Protein AF-A0A368GTZ6-F1 (afdb_monomer_lite)

Structure (mmCIF, N/CA/C/O backbone):
data_AF-A0A368GTZ6-F1
#
_entry.id   AF-A0A368GTZ6-F1
#
loop_
_atom_site.group_PDB
_atom_site.id
_atom_site.type_symbol
_atom_site.label_atom_id
_atom_site.label_alt_id
_atom_site.label_comp_id
_atom_site.label_asym_id
_atom_site.label_entity_id
_atom_site.label_seq_id
_atom_site.pdbx_PDB_ins_code
_atom_site.Cartn_x
_atom_site.Cartn_y
_atom_site.Cartn_z
_atom_site.occupancy
_atom_site.B_iso_or_equiv
_atom_site.auth_seq_id
_atom_site.auth_comp_id
_atom_site.auth_asym_id
_atom_site.auth_atom_id
_atom_site.pdbx_PDB_model_num
ATOM 1 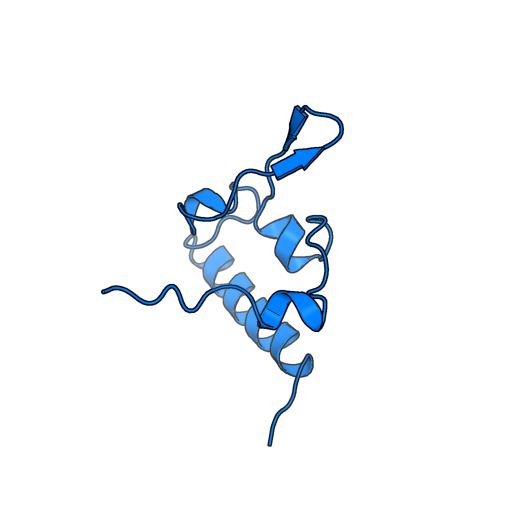N N . MET A 1 1 ? 6.596 -9.246 -24.477 1.00 84.50 1 MET A N 1
ATOM 2 C CA . MET A 1 1 ? 6.530 -7.784 -24.233 1.00 84.50 1 MET A CA 1
ATOM 3 C C . MET A 1 1 ? 6.590 -7.516 -22.730 1.00 84.50 1 MET A C 1
ATOM 5 O O . MET A 1 1 ? 5.983 -8.273 -21.987 1.00 84.50 1 MET A O 1
ATOM 9 N N . ARG A 1 2 ? 7.308 -6.482 -22.264 1.00 90.19 2 ARG A N 1
ATOM 10 C CA . ARG A 1 2 ? 7.318 -6.042 -20.852 1.00 90.19 2 ARG A CA 1
ATOM 11 C C . ARG A 1 2 ? 6.729 -4.630 -20.775 1.00 90.19 2 ARG A C 1
ATOM 13 O O . ARG A 1 2 ? 7.360 -3.703 -21.262 1.00 90.19 2 ARG A O 1
ATOM 20 N N . ILE A 1 3 ? 5.540 -4.477 -20.185 1.00 96.19 3 ILE A N 1
ATOM 21 C CA . ILE A 1 3 ? 4.769 -3.212 -20.214 1.00 96.19 3 ILE A CA 1
ATOM 22 C C . ILE A 1 3 ? 5.078 -2.245 -19.055 1.00 96.19 3 ILE A C 1
ATOM 24 O O . ILE A 1 3 ? 4.502 -1.163 -18.972 1.00 96.19 3 ILE A O 1
ATOM 28 N N . ALA A 1 4 ? 6.007 -2.612 -18.166 1.00 93.75 4 ALA A N 1
ATOM 29 C CA . ALA A 1 4 ? 6.490 -1.770 -17.070 1.00 93.75 4 ALA A CA 1
ATOM 30 C C . ALA A 1 4 ? 5.346 -1.140 -16.239 1.00 93.75 4 ALA A C 1
ATOM 32 O O . ALA A 1 4 ? 4.438 -1.838 -15.793 1.00 93.75 4 ALA A O 1
ATOM 33 N N . SER A 1 5 ? 5.387 0.175 -16.001 1.00 95.50 5 SER A N 1
ATOM 34 C CA . SER A 1 5 ? 4.414 0.879 -15.153 1.00 95.50 5 SER A CA 1
ATOM 35 C C . SER A 1 5 ? 2.981 0.879 -15.689 1.00 95.50 5 SER A C 1
ATOM 37 O O . SER A 1 5 ? 2.080 1.176 -14.910 1.00 95.50 5 SER A O 1
ATOM 39 N N . ILE A 1 6 ? 2.743 0.486 -16.945 1.00 96.94 6 ILE A N 1
ATOM 40 C CA . ILE A 1 6 ? 1.383 0.296 -17.476 1.00 96.94 6 ILE A CA 1
ATOM 41 C C . ILE A 1 6 ? 0.649 -0.828 -16.718 1.00 96.94 6 ILE A C 1
ATOM 43 O O . ILE A 1 6 ? -0.576 -0.850 -16.683 1.00 96.94 6 ILE A O 1
ATOM 47 N N . SER A 1 7 ? 1.361 -1.706 -16.003 1.00 97.75 7 SER A N 1
ATOM 48 C CA . SER A 1 7 ? 0.731 -2.683 -15.107 1.00 97.75 7 SER A CA 1
ATOM 49 C C . SER A 1 7 ? 0.042 -2.061 -13.879 1.00 97.75 7 SER A C 1
ATOM 51 O O . SER A 1 7 ? -0.851 -2.684 -13.314 1.00 97.75 7 SER A O 1
ATOM 53 N N . LYS A 1 8 ? 0.414 -0.845 -13.446 1.00 97.44 8 LYS A N 1
ATOM 54 C CA . LYS A 1 8 ? -0.148 -0.203 -12.240 1.00 97.44 8 LYS A CA 1
ATOM 55 C C . LYS A 1 8 ? -1.665 0.016 -12.293 1.00 97.44 8 LYS A C 1
ATOM 57 O O . LYS A 1 8 ? -2.314 -0.371 -11.326 1.00 97.44 8 LYS A O 1
ATOM 62 N N . PRO A 1 9 ? -2.259 0.591 -13.360 1.00 97.94 9 PRO A N 1
ATOM 63 C CA . PRO A 1 9 ? -3.713 0.729 -13.439 1.00 97.94 9 PRO A CA 1
ATOM 64 C C . PRO A 1 9 ? -4.434 -0.621 -13.358 1.00 97.94 9 PRO A C 1
ATOM 66 O O . PRO A 1 9 ? -5.458 -0.707 -12.694 1.00 97.94 9 PRO A O 1
ATOM 69 N N . ILE A 1 10 ? -3.865 -1.692 -13.925 1.00 97.94 10 ILE A N 1
ATOM 70 C CA . ILE A 1 10 ? -4.424 -3.049 -13.806 1.00 97.94 10 ILE A CA 1
ATOM 71 C C . ILE A 1 10 ? -4.441 -3.488 -12.333 1.00 97.94 10 ILE A C 1
ATOM 73 O O . ILE A 1 10 ? -5.472 -3.926 -11.824 1.00 97.94 10 ILE A O 1
ATOM 77 N N . THR A 1 11 ? -3.325 -3.314 -11.615 1.00 98.19 11 THR A N 1
ATOM 78 C CA . THR A 1 11 ? -3.249 -3.590 -10.171 1.00 98.19 11 THR A CA 1
ATOM 79 C C . THR A 1 11 ? -4.233 -2.736 -9.367 1.00 98.19 11 THR A C 1
ATOM 81 O O . THR A 1 11 ? -4.899 -3.260 -8.477 1.00 98.19 11 THR A O 1
ATOM 84 N N . ALA A 1 12 ? -4.375 -1.449 -9.693 1.00 98.25 12 ALA A N 1
ATOM 85 C CA . ALA A 1 12 ? -5.312 -0.551 -9.021 1.00 98.25 12 ALA A CA 1
ATOM 86 C C . ALA A 1 12 ? -6.773 -0.984 -9.229 1.00 98.25 12 ALA A C 1
ATOM 88 O O . ALA A 1 12 ? -7.557 -0.959 -8.283 1.00 98.25 12 ALA A O 1
ATOM 89 N N . THR A 1 13 ? -7.139 -1.449 -10.429 1.00 98.50 13 THR A N 1
ATOM 90 C CA . THR A 1 13 ? -8.475 -2.004 -10.698 1.00 98.50 13 THR A CA 1
ATOM 91 C C . THR A 1 13 ? -8.752 -3.252 -9.862 1.00 98.50 13 THR A C 1
ATOM 93 O O . THR A 1 13 ? -9.838 -3.380 -9.297 1.00 98.50 13 THR A O 1
ATOM 96 N N . ILE A 1 14 ? -7.776 -4.157 -9.739 1.00 98.44 14 ILE A N 1
ATOM 97 C CA . ILE A 1 14 ? -7.906 -5.351 -8.891 1.00 98.44 14 ILE A CA 1
ATOM 98 C C . ILE A 1 14 ? -8.074 -4.942 -7.421 1.00 98.44 14 ILE A C 1
ATOM 100 O O . ILE A 1 14 ? -8.972 -5.446 -6.750 1.00 98.44 14 ILE A O 1
ATOM 104 N N . ALA A 1 15 ? -7.273 -3.989 -6.934 1.00 98.50 15 ALA A N 1
ATOM 105 C CA . ALA A 1 15 ? -7.397 -3.472 -5.573 1.00 98.50 15 ALA A CA 1
ATOM 106 C C . ALA A 1 15 ? -8.788 -2.868 -5.315 1.00 98.50 15 ALA A C 1
ATOM 108 O O . ALA A 1 15 ? -9.409 -3.189 -4.307 1.00 98.50 15 ALA A O 1
ATOM 109 N N . ALA A 1 16 ? -9.322 -2.071 -6.248 1.00 98.44 16 ALA A N 1
ATOM 110 C CA . ALA A 1 16 ? -10.665 -1.502 -6.132 1.00 98.44 16 ALA A CA 1
ATOM 111 C C . ALA A 1 16 ? -11.757 -2.582 -6.016 1.00 98.44 16 ALA A C 1
ATOM 113 O O . ALA A 1 16 ? -12.698 -2.421 -5.242 1.00 98.44 16 ALA A O 1
ATOM 114 N N . ARG A 1 17 ? -11.617 -3.708 -6.730 1.00 98.81 17 ARG A N 1
ATOM 115 C CA . ARG A 1 17 ? -12.543 -4.845 -6.595 1.00 98.81 17 ARG A CA 1
ATOM 116 C C . ARG A 1 17 ? -12.432 -5.537 -5.245 1.00 98.81 17 ARG A C 1
ATOM 118 O O . ARG A 1 17 ? -13.454 -5.852 -4.656 1.00 98.81 17 ARG A O 1
ATOM 125 N N . LEU A 1 18 ? -11.222 -5.710 -4.720 1.00 98.69 18 LEU A N 1
ATOM 126 C CA . LEU A 1 18 ? -11.035 -6.273 -3.381 1.00 98.69 18 LEU A CA 1
ATOM 127 C C . LEU A 1 18 ? -11.611 -5.368 -2.283 1.00 98.69 18 LEU A C 1
ATOM 129 O O . LEU A 1 18 ? -12.140 -5.886 -1.304 1.00 98.69 18 LEU A O 1
ATOM 133 N N . VAL A 1 19 ? -11.549 -4.043 -2.458 1.00 98.62 19 VAL A N 1
ATOM 134 C CA . VAL A 1 19 ? -12.219 -3.084 -1.562 1.00 98.62 19 VAL A CA 1
ATOM 135 C C . VAL A 1 19 ? -13.732 -3.253 -1.628 1.00 98.62 19 VAL A C 1
ATOM 137 O O . VAL A 1 19 ? -14.380 -3.361 -0.592 1.00 98.62 19 VAL A O 1
ATOM 140 N N . GLN A 1 20 ? -14.295 -3.336 -2.836 1.00 98.62 20 GLN A N 1
ATOM 141 C CA . GLN A 1 20 ? -15.729 -3.565 -3.026 1.00 98.62 20 GLN A CA 1
ATOM 142 C C . GLN A 1 20 ? -16.199 -4.890 -2.398 1.00 98.62 20 GLN A C 1
ATOM 144 O O . GLN A 1 20 ? -17.277 -4.937 -1.813 1.00 98.62 20 GLN A O 1
ATOM 149 N N . ASP A 1 21 ? -15.382 -5.941 -2.478 1.00 98.62 21 ASP A N 1
ATOM 150 C CA . ASP A 1 21 ? -15.639 -7.252 -1.869 1.00 98.62 21 ASP A CA 1
ATOM 151 C C . ASP A 1 21 ? -15.429 -7.277 -0.337 1.00 98.62 21 ASP A C 1
ATOM 153 O O . ASP A 1 21 ? -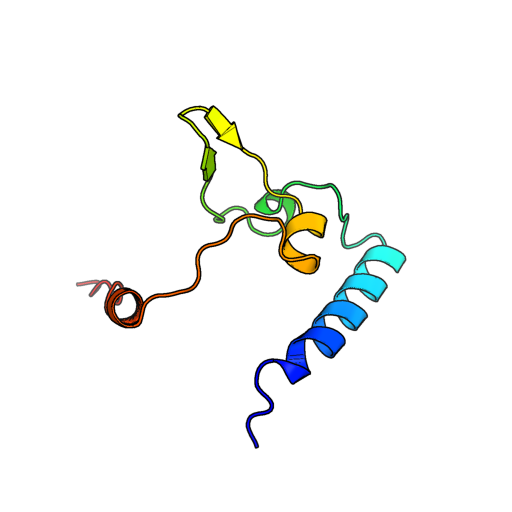15.616 -8.324 0.284 1.00 98.62 21 ASP A O 1
ATOM 157 N N . GLY A 1 22 ? -14.967 -6.182 0.280 1.00 97.94 22 GLY A N 1
ATOM 158 C CA . GLY A 1 22 ? -14.624 -6.132 1.708 1.00 97.94 22 GLY A CA 1
ATOM 159 C C . GLY A 1 22 ? -13.371 -6.932 2.093 1.00 97.94 22 GLY A C 1
ATOM 160 O O . GLY A 1 22 ? -13.145 -7.203 3.268 1.00 97.94 22 GLY A O 1
ATOM 161 N N . LYS A 1 23 ? -12.547 -7.330 1.116 1.00 98.19 23 LYS A N 1
ATOM 162 C CA . LYS A 1 23 ? -11.313 -8.117 1.319 1.00 98.19 23 LYS A CA 1
ATOM 163 C C . LYS A 1 23 ? -10.069 -7.251 1.496 1.00 98.19 23 LYS A C 1
ATOM 165 O O . LYS A 1 23 ? -9.049 -7.738 1.977 1.00 98.19 23 LYS A O 1
ATOM 170 N N . LEU A 1 24 ? -10.137 -5.990 1.078 1.00 98.31 24 LEU A N 1
ATOM 171 C CA . LEU A 1 24 ? -9.074 -5.005 1.232 1.00 98.31 24 LEU A CA 1
ATOM 172 C C . LEU A 1 24 ? -9.656 -3.740 1.859 1.00 98.31 24 LEU A C 1
ATOM 174 O O . LEU A 1 24 ? -10.610 -3.170 1.345 1.00 98.31 24 LEU A O 1
ATOM 178 N N . ASP A 1 25 ? -9.056 -3.286 2.944 1.00 98.50 25 ASP A N 1
ATOM 179 C CA . ASP A 1 25 ? -9.381 -2.044 3.621 1.00 98.50 25 ASP A CA 1
ATOM 180 C C . ASP A 1 25 ? -8.229 -1.070 3.366 1.00 98.50 25 ASP A C 1
ATOM 182 O O . ASP A 1 25 ? -7.052 -1.369 3.590 1.00 98.50 25 ASP A O 1
ATOM 186 N N . LEU A 1 26 ? -8.581 0.089 2.814 1.00 98.31 26 LEU A N 1
ATOM 187 C CA . LEU A 1 26 ? -7.623 1.102 2.395 1.00 98.31 26 LEU A CA 1
ATOM 188 C C . LEU A 1 26 ? -6.941 1.783 3.584 1.00 98.31 26 LEU A C 1
ATOM 190 O O . LEU A 1 26 ? -5.821 2.276 3.435 1.00 98.31 26 LEU A O 1
ATOM 194 N N . ASP A 1 27 ? -7.592 1.805 4.743 1.00 97.94 27 ASP A N 1
ATOM 195 C CA . ASP A 1 27 ? -7.145 2.569 5.903 1.00 97.94 27 ASP A CA 1
ATOM 196 C C . ASP A 1 27 ? -6.491 1.682 6.977 1.00 97.94 27 ASP A C 1
ATOM 198 O O . ASP A 1 27 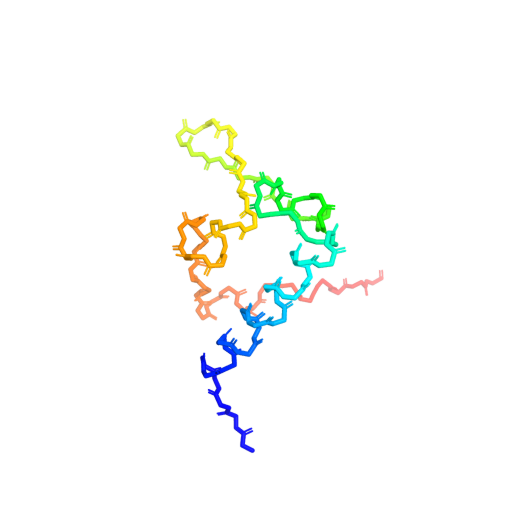? -5.923 2.192 7.943 1.00 97.94 27 ASP A O 1
ATOM 202 N N . GLN A 1 28 ? -6.446 0.363 6.755 1.00 97.62 28 GLN A N 1
ATOM 203 C CA . GLN A 1 28 ? -5.660 -0.558 7.576 1.00 97.62 28 GLN A CA 1
ATOM 204 C C . GLN A 1 28 ? -4.148 -0.370 7.375 1.00 97.62 28 GLN A C 1
ATOM 206 O O . GLN A 1 28 ? -3.697 -0.079 6.256 1.00 97.62 28 GLN A O 1
ATOM 211 N N . PRO A 1 29 ? -3.338 -0.613 8.426 1.00 97.25 29 PRO A N 1
ATOM 212 C CA . PRO A 1 29 ? -1.898 -0.800 8.292 1.00 97.25 29 PRO A CA 1
ATOM 213 C C . PRO A 1 29 ? -1.580 -1.860 7.235 1.00 97.25 29 PRO A C 1
ATOM 215 O O . PRO A 1 29 ? -2.224 -2.909 7.185 1.00 97.25 29 PRO A O 1
ATOM 218 N N . ILE A 1 30 ? -0.542 -1.649 6.424 1.00 97.06 30 ILE A N 1
ATOM 219 C CA . ILE A 1 30 ? -0.125 -2.652 5.432 1.00 97.06 30 ILE A CA 1
ATOM 220 C C . ILE A 1 30 ? 0.228 -4.001 6.080 1.00 97.06 30 ILE A C 1
ATOM 222 O O . ILE A 1 30 ? 0.016 -5.052 5.476 1.00 97.06 30 ILE A O 1
ATOM 226 N N . GLN A 1 31 ? 0.699 -3.983 7.330 1.00 97.31 31 GLN A N 1
ATOM 227 C CA . GLN A 1 31 ? 1.012 -5.173 8.119 1.00 97.31 31 GLN A CA 1
ATOM 228 C C . GLN A 1 31 ? -0.199 -6.084 8.363 1.00 97.31 31 GLN A C 1
ATOM 230 O O . GLN A 1 31 ? -0.005 -7.279 8.562 1.00 97.31 31 GLN A O 1
ATOM 235 N N . SER A 1 32 ? -1.431 -5.566 8.274 1.00 97.38 32 SER A N 1
ATOM 236 C CA . SER A 1 32 ? -2.650 -6.387 8.338 1.00 97.38 32 SER A CA 1
ATOM 237 C C . SER A 1 32 ? -2.735 -7.391 7.179 1.00 97.38 32 SER A C 1
ATOM 239 O O . SER A 1 32 ? -3.350 -8.444 7.323 1.00 97.38 32 SER A O 1
ATOM 241 N N . TYR A 1 33 ? -2.093 -7.092 6.042 1.00 96.94 33 TYR A N 1
ATOM 242 C CA . TYR A 1 33 ? -2.028 -7.963 4.861 1.00 96.94 33 TYR A CA 1
ATOM 243 C C . TYR A 1 33 ? -0.641 -8.577 4.641 1.00 96.94 33 TYR A C 1
ATOM 245 O O . TYR A 1 33 ? -0.528 -9.646 4.045 1.00 96.94 33 TYR A O 1
ATOM 253 N N . LEU A 1 34 ? 0.417 -7.902 5.097 1.00 96.06 34 LEU A N 1
ATOM 254 C CA . LEU A 1 34 ? 1.813 -8.318 4.953 1.00 96.06 34 LEU A CA 1
ATOM 255 C C . LEU A 1 34 ? 2.532 -8.228 6.311 1.00 96.06 34 LEU A C 1
ATOM 257 O O . LEU A 1 34 ? 3.236 -7.243 6.546 1.00 96.06 34 LEU A O 1
ATOM 261 N N . PRO A 1 35 ? 2.392 -9.231 7.199 1.00 96.00 35 PRO A N 1
ATOM 262 C CA . PRO A 1 35 ? 2.929 -9.175 8.564 1.00 96.00 35 PRO A CA 1
ATOM 263 C C . PRO A 1 35 ? 4.441 -8.919 8.639 1.00 96.00 35 PRO A C 1
ATOM 265 O O . PRO A 1 35 ? 4.910 -8.240 9.549 1.00 96.00 35 PRO A O 1
ATOM 268 N N . ASP A 1 36 ? 5.194 -9.388 7.641 1.00 95.62 36 ASP A N 1
ATOM 269 C CA . ASP A 1 36 ? 6.650 -9.215 7.557 1.00 95.62 36 ASP A CA 1
ATOM 270 C C . ASP A 1 36 ? 7.077 -7.842 7.005 1.00 95.62 36 ASP A C 1
ATOM 272 O O . ASP A 1 36 ? 8.272 -7.564 6.853 1.00 95.62 36 ASP A O 1
ATOM 276 N N . PHE A 1 37 ? 6.127 -6.962 6.662 1.00 92.56 37 PHE A N 1
ATOM 277 C CA . PHE A 1 37 ? 6.455 -5.626 6.183 1.00 92.56 37 PHE A CA 1
ATOM 278 C C . PHE A 1 37 ? 7.125 -4.813 7.307 1.00 92.56 37 PHE A C 1
ATOM 280 O O . PHE A 1 37 ? 6.531 -4.603 8.368 1.00 92.56 37 PHE A O 1
ATOM 287 N N . PRO A 1 38 ? 8.356 -4.308 7.095 1.00 91.31 38 PRO A N 1
ATOM 288 C CA . PRO A 1 38 ? 9.147 -3.733 8.172 1.00 91.31 38 PRO A CA 1
ATOM 289 C C . PRO A 1 38 ? 8.532 -2.437 8.695 1.00 91.31 38 PRO A C 1
ATOM 291 O O . PRO A 1 38 ? 8.216 -1.531 7.914 1.00 91.31 38 PRO A O 1
ATOM 294 N N . SER A 1 39 ? 8.468 -2.314 10.022 1.00 92.00 39 SER A N 1
ATOM 295 C CA . SER A 1 39 ? 8.083 -1.078 10.704 1.00 92.00 39 SER A CA 1
ATOM 296 C C . SER A 1 39 ? 8.934 0.098 10.233 1.00 92.00 39 SER A C 1
ATOM 298 O O . SER A 1 39 ? 10.151 -0.014 10.043 1.00 92.00 39 SER A O 1
ATOM 300 N N . LYS A 1 40 ? 8.284 1.242 10.031 1.00 92.00 40 LYS A N 1
ATOM 301 C CA . LYS A 1 40 ? 8.928 2.474 9.579 1.00 92.00 40 LYS A CA 1
ATOM 302 C C . LYS A 1 40 ? 8.961 3.490 10.707 1.00 92.00 40 LYS A C 1
ATOM 304 O O . LYS A 1 40 ? 8.147 3.440 11.625 1.00 92.00 40 LYS A O 1
ATOM 309 N N . LYS A 1 41 ? 9.932 4.396 10.629 1.00 94.00 41 LYS A N 1
ATOM 310 C CA . LYS A 1 41 ? 10.073 5.521 11.547 1.00 94.00 41 LYS A CA 1
ATOM 311 C C . LYS A 1 41 ? 10.284 6.814 10.771 1.00 94.00 41 LYS A C 1
ATOM 313 O O . LYS A 1 41 ? 10.946 6.790 9.730 1.00 94.00 41 LYS A O 1
ATOM 318 N N . TYR A 1 42 ? 9.765 7.914 11.295 1.00 91.56 42 TYR A N 1
ATOM 319 C CA . TYR A 1 42 ? 10.000 9.272 10.819 1.00 91.56 42 TYR A CA 1
ATOM 320 C C . TYR A 1 42 ? 10.371 10.133 12.028 1.00 91.56 42 TYR A C 1
ATOM 322 O O . TYR A 1 42 ? 9.692 10.072 13.043 1.00 91.56 42 TYR A O 1
ATOM 330 N N . GLU A 1 43 ? 11.499 10.845 11.953 1.00 94.56 43 GLU A N 1
ATOM 331 C CA . GLU A 1 43 ? 12.026 11.653 13.073 1.00 94.56 43 GLU A CA 1
ATOM 332 C C . GLU A 1 43 ? 12.185 10.879 14.403 1.00 94.56 43 GLU A C 1
ATOM 334 O O . GLU A 1 43 ? 12.094 11.436 15.486 1.00 94.56 43 GLU A O 1
ATOM 339 N N . GLY A 1 44 ? 12.464 9.573 14.322 1.00 94.19 44 GLY A N 1
ATOM 340 C CA . GLY A 1 44 ? 12.622 8.694 15.491 1.00 94.19 44 GLY A CA 1
ATOM 341 C C . GLY A 1 44 ? 11.329 8.011 15.945 1.00 94.19 44 GLY A C 1
ATOM 342 O O . GLY A 1 44 ? 11.399 6.936 16.548 1.00 94.19 44 GLY A O 1
ATOM 343 N N . GLU A 1 45 ? 10.179 8.541 15.540 1.00 95.62 45 GLU A N 1
ATOM 344 C CA . GLU A 1 45 ? 8.858 8.048 15.920 1.00 95.62 45 GLU A CA 1
ATOM 345 C C . GLU A 1 45 ? 8.340 6.972 14.959 1.00 95.62 45 GLU A C 1
ATOM 347 O O . GLU A 1 45 ? 8.583 7.051 13.749 1.00 95.62 45 GLU A O 1
ATOM 352 N N . PRO A 1 46 ? 7.642 5.935 15.456 1.00 94.44 46 PRO A N 1
ATOM 353 C CA . PRO A 1 46 ? 7.037 4.914 14.612 1.00 94.44 46 PRO A CA 1
ATOM 354 C C . PRO A 1 46 ? 5.930 5.514 13.741 1.00 94.44 46 PRO A C 1
ATOM 356 O O . PRO A 1 46 ? 5.082 6.264 14.216 1.00 94.44 46 PRO A O 1
ATOM 359 N N . VAL A 1 47 ? 5.910 5.136 12.463 1.00 95.06 47 VAL A N 1
ATOM 360 C CA . VAL A 1 47 ? 4.853 5.531 11.528 1.00 95.06 47 VAL A CA 1
ATOM 361 C C . VAL A 1 47 ? 4.185 4.310 10.921 1.00 95.06 47 VAL A C 1
ATOM 363 O O . VAL A 1 47 ? 4.839 3.338 10.527 1.00 95.06 47 VAL A O 1
ATOM 366 N N . THR A 1 48 ? 2.866 4.393 10.817 1.00 95.75 48 THR A N 1
ATOM 367 C CA . THR A 1 48 ? 2.033 3.393 10.159 1.00 95.75 48 THR A CA 1
ATOM 368 C C . THR A 1 48 ? 1.805 3.806 8.715 1.00 95.75 48 THR A C 1
ATOM 370 O O . THR A 1 48 ? 1.470 4.957 8.444 1.00 95.75 48 THR A O 1
ATOM 373 N N . ILE A 1 49 ? 1.977 2.862 7.791 1.00 97.25 49 ILE A N 1
ATOM 374 C CA . ILE A 1 49 ? 1.681 3.068 6.373 1.00 97.25 49 ILE A CA 1
ATOM 375 C C . ILE A 1 49 ? 0.407 2.303 6.043 1.00 97.25 49 ILE A C 1
ATOM 377 O O . ILE A 1 49 ? 0.355 1.090 6.256 1.00 97.25 49 ILE A O 1
ATOM 381 N N . SER A 1 50 ? -0.597 2.996 5.512 1.00 97.88 50 SER A N 1
ATOM 382 C CA . SER A 1 50 ? -1.840 2.363 5.072 1.00 97.88 50 SER A CA 1
ATOM 383 C C . SER A 1 50 ? -1.767 1.869 3.628 1.00 97.88 50 SER A C 1
ATOM 385 O O . SER A 1 50 ? -0.933 2.309 2.827 1.00 97.88 50 SER A O 1
ATOM 387 N N . VAL A 1 51 ? -2.683 0.971 3.261 1.00 97.81 51 VAL A N 1
ATOM 388 C CA . VAL A 1 51 ? -2.837 0.501 1.874 1.00 97.81 51 VAL A CA 1
ATOM 389 C C . VAL A 1 51 ? -3.116 1.672 0.922 1.00 97.81 51 VAL A C 1
ATOM 391 O O . VAL A 1 51 ? -2.528 1.740 -0.162 1.00 97.81 51 VAL A O 1
ATOM 394 N N . ARG A 1 52 ? -3.951 2.636 1.337 1.00 98.31 52 ARG A N 1
ATOM 395 C CA . ARG A 1 52 ? -4.261 3.857 0.578 1.00 98.31 52 ARG A CA 1
ATOM 396 C C . ARG A 1 52 ? -2.994 4.599 0.184 1.00 98.31 52 ARG A C 1
ATOM 398 O O . ARG A 1 52 ? -2.819 4.911 -0.988 1.00 98.31 52 ARG A O 1
ATOM 405 N N . GLN A 1 53 ? -2.100 4.821 1.145 1.00 97.88 53 GLN A N 1
ATOM 406 C CA . GLN A 1 53 ? -0.862 5.567 0.930 1.00 97.88 53 GLN A CA 1
ATOM 407 C C . GLN A 1 53 ? 0.084 4.868 -0.053 1.00 97.88 53 GLN A C 1
ATOM 409 O O . GLN A 1 53 ? 0.821 5.531 -0.787 1.00 97.88 53 GLN A O 1
ATOM 414 N N . LEU A 1 54 ? 0.069 3.535 -0.109 1.00 96.50 54 LEU A N 1
ATOM 415 C CA . LEU A 1 54 ? 0.834 2.787 -1.107 1.00 96.50 54 LEU A CA 1
ATOM 416 C C . LEU A 1 54 ? 0.230 2.928 -2.507 1.00 96.50 54 LEU A C 1
ATOM 418 O O . LEU A 1 54 ? 0.963 3.215 -3.454 1.00 96.50 54 LEU A O 1
ATOM 422 N N . LEU A 1 55 ? -1.093 2.781 -2.637 1.00 97.31 55 LEU A N 1
ATOM 423 C CA . LEU A 1 55 ? -1.798 2.919 -3.917 1.00 97.31 55 LEU A CA 1
ATOM 424 C C . LEU A 1 55 ? -1.727 4.346 -4.482 1.00 97.31 55 LEU A C 1
ATOM 426 O O . LEU A 1 55 ? -1.724 4.514 -5.700 1.00 97.31 55 LEU A O 1
ATOM 430 N N . SER A 1 56 ? -1.632 5.362 -3.619 1.00 97.31 56 SER A N 1
ATOM 431 C CA . SER A 1 56 ? -1.538 6.774 -4.008 1.00 97.31 56 SER A CA 1
ATOM 432 C C . SER A 1 56 ? -0.114 7.331 -4.048 1.00 97.31 56 SER A C 1
ATOM 434 O O . SER A 1 56 ? 0.050 8.536 -4.206 1.00 97.31 56 SER A O 1
ATOM 436 N N . HIS A 1 57 ? 0.921 6.497 -3.897 1.00 96.31 57 HIS A N 1
ATOM 437 C CA . HIS A 1 57 ? 2.324 6.937 -3.877 1.00 96.31 57 HIS A CA 1
ATOM 438 C C . HIS A 1 57 ? 2.673 7.971 -2.782 1.00 96.31 57 HIS A C 1
ATOM 440 O O . HIS A 1 57 ? 3.616 8.744 -2.931 1.00 96.31 57 HIS A O 1
ATOM 446 N N . THR A 1 58 ? 1.970 7.956 -1.649 1.00 95.94 58 THR A N 1
ATOM 447 C CA . THR A 1 58 ? 2.202 8.865 -0.509 1.00 95.94 58 THR A CA 1
ATOM 448 C C . THR A 1 58 ? 2.789 8.172 0.725 1.00 95.94 58 THR A C 1
ATOM 450 O O . THR A 1 58 ? 3.067 8.829 1.721 1.00 95.94 58 THR A O 1
ATOM 453 N N . GLY A 1 59 ? 3.055 6.862 0.667 1.00 93.06 59 GLY A N 1
ATOM 454 C CA . GLY A 1 59 ? 3.624 6.088 1.784 1.00 93.06 59 GLY A CA 1
ATOM 455 C C . GLY A 1 59 ? 5.125 6.282 2.044 1.00 93.06 59 GLY A C 1
ATOM 456 O O . GLY A 1 59 ? 5.692 5.578 2.874 1.00 93.06 59 GLY A O 1
ATOM 457 N N . GLY A 1 60 ? 5.809 7.169 1.311 1.00 91.81 60 GLY A N 1
ATOM 458 C CA . GLY A 1 60 ? 7.228 7.480 1.549 1.00 91.81 60 GLY A CA 1
ATOM 459 C C . GLY A 1 60 ? 8.215 6.335 1.262 1.00 91.81 60 GLY A C 1
ATOM 460 O O . GLY A 1 60 ? 9.345 6.349 1.756 1.00 91.81 60 GLY A O 1
ATOM 461 N N . ILE A 1 61 ? 7.817 5.328 0.475 1.00 90.56 61 ILE A N 1
ATOM 462 C CA . ILE A 1 61 ? 8.686 4.197 0.121 1.00 90.56 61 ILE A CA 1
ATOM 463 C C . ILE A 1 61 ? 9.771 4.662 -0.847 1.00 90.56 61 ILE A C 1
ATOM 465 O O . ILE A 1 61 ? 9.492 5.130 -1.951 1.00 90.56 61 ILE A O 1
ATOM 469 N N . ARG A 1 62 ? 11.030 4.512 -0.430 1.00 87.50 62 ARG A N 1
ATOM 470 C CA . ARG A 1 62 ? 12.188 4.887 -1.244 1.00 87.50 62 ARG A CA 1
ATOM 471 C C . ARG A 1 62 ? 12.292 3.984 -2.470 1.00 87.50 62 ARG A C 1
ATOM 473 O O . ARG A 1 62 ? 12.089 2.774 -2.380 1.00 87.50 62 ARG A O 1
ATOM 480 N N . HIS A 1 63 ? 12.650 4.582 -3.601 1.00 84.19 63 HIS A N 1
ATOM 481 C CA . HIS A 1 63 ? 12.969 3.832 -4.807 1.00 84.19 63 HIS A CA 1
ATOM 482 C C . HIS A 1 63 ? 14.199 2.948 -4.564 1.00 84.19 63 HIS A C 1
ATOM 484 O O . HIS A 1 63 ? 15.121 3.351 -3.853 1.00 84.19 63 HIS A O 1
ATOM 490 N N . TYR A 1 64 ? 14.228 1.762 -5.173 1.00 78.00 64 TYR A N 1
ATOM 491 C CA . TYR A 1 64 ? 15.407 0.901 -5.135 1.00 78.00 64 TYR A CA 1
ATOM 492 C C . TYR A 1 64 ? 16.586 1.594 -5.834 1.00 78.00 64 TYR A C 1
ATOM 494 O O . TYR A 1 64 ? 16.413 2.149 -6.927 1.00 78.00 64 TYR A O 1
ATOM 502 N N . LYS A 1 65 ? 17.777 1.559 -5.227 1.00 78.12 65 LYS A N 1
ATOM 503 C CA . LYS A 1 65 ? 19.031 1.911 -5.903 1.00 78.12 65 LYS A CA 1
ATOM 504 C C . LYS A 1 65 ? 19.585 0.681 -6.615 1.00 78.12 65 LYS A C 1
ATOM 506 O O . LYS A 1 65 ? 19.324 -0.454 -6.219 1.00 78.12 65 LYS A O 1
ATOM 511 N N . LYS A 1 66 ? 20.367 0.880 -7.681 1.00 65.50 66 LYS A N 1
ATOM 512 C CA . LYS A 1 66 ? 20.988 -0.242 -8.413 1.00 65.50 66 LYS A CA 1
ATOM 513 C C . LYS A 1 66 ? 21.934 -1.058 -7.524 1.00 65.50 66 LYS A C 1
ATOM 515 O O . LYS A 1 66 ? 22.108 -2.248 -7.773 1.00 65.50 66 LYS A O 1
ATOM 520 N N . GLU A 1 67 ? 22.517 -0.447 -6.493 1.00 64.88 67 GLU A N 1
ATOM 521 C CA . GLU A 1 67 ? 23.367 -1.145 -5.521 1.00 64.88 67 GLU A CA 1
ATOM 522 C C . GLU A 1 67 ? 22.576 -2.061 -4.565 1.00 64.88 67 GLU A C 1
ATOM 524 O O . GLU A 1 67 ? 23.081 -3.120 -4.189 1.00 64.88 67 GLU A O 1
ATOM 529 N N . ASP A 1 68 ? 21.326 -1.710 -4.234 1.00 62.00 68 ASP A N 1
ATOM 530 C CA . ASP A 1 68 ? 20.484 -2.445 -3.272 1.00 62.00 68 ASP A CA 1
ATOM 531 C C . ASP A 1 68 ? 20.098 -3.844 -3.784 1.00 62.00 68 ASP A C 1
ATOM 533 O O . ASP A 1 68 ? 19.896 -4.772 -3.002 1.00 62.00 68 ASP A O 1
ATOM 537 N N . ALA A 1 69 ? 20.060 -4.032 -5.109 1.00 57.72 69 ALA A N 1
ATOM 538 C CA . ALA A 1 69 ? 19.742 -5.308 -5.752 1.00 57.72 69 ALA A CA 1
ATOM 539 C C . ALA A 1 69 ? 20.806 -6.405 -5.531 1.00 57.72 69 ALA A C 1
ATOM 541 O O . ALA A 1 69 ? 20.564 -7.565 -5.857 1.00 57.72 69 ALA A O 1
ATOM 542 N N . LYS A 1 70 ? 21.988 -6.060 -4.996 1.00 52.88 70 LYS A N 1
ATOM 543 C CA . LYS A 1 70 ? 23.066 -7.023 -4.704 1.00 52.88 70 LYS A CA 1
ATOM 544 C C . LYS A 1 70 ? 22.950 -7.668 -3.320 1.00 52.88 70 LYS A C 1
ATOM 546 O O . LYS A 1 70 ? 23.695 -8.600 -3.022 1.00 52.88 70 LYS A O 1
ATOM 551 N N . VAL A 1 71 ? 22.049 -7.188 -2.462 1.00 57.19 71 VAL A N 1
ATOM 552 C CA . VAL A 1 71 ? 21.981 -7.607 -1.060 1.00 57.19 71 VAL A CA 1
ATOM 553 C C . VAL A 1 71 ? 20.833 -8.605 -0.861 1.00 57.19 71 VAL A C 1
ATOM 555 O O . VAL A 1 71 ? 19.668 -8.229 -0.917 1.00 57.19 71 VAL A O 1
ATOM 558 N N . ARG A 1 72 ? 21.217 -9.858 -0.542 1.00 53.09 72 ARG A N 1
ATOM 559 C CA . ARG A 1 72 ? 20.425 -11.018 -0.048 1.00 53.09 72 ARG A CA 1
ATOM 560 C C . ARG A 1 72 ? 20.022 -12.091 -1.070 1.00 53.09 72 ARG A C 1
ATOM 562 O O . ARG A 1 72 ? 18.849 -12.371 -1.271 1.00 53.09 72 ARG A O 1
ATOM 569 N N . PHE A 1 73 ? 21.019 -12.847 -1.525 1.00 46.22 73 PHE A N 1
ATOM 570 C CA . PHE A 1 73 ? 20.945 -14.303 -1.361 1.00 46.22 73 PHE A CA 1
ATOM 571 C C . PHE A 1 73 ? 21.809 -14.647 -0.149 1.00 46.22 73 PHE A C 1
ATOM 573 O O . PHE A 1 73 ? 23.035 -14.700 -0.246 1.00 46.22 73 PHE A O 1
ATOM 580 N N . ILE A 1 74 ? 21.189 -14.786 1.024 1.00 48.84 74 ILE A N 1
ATOM 581 C CA . ILE A 1 74 ? 21.869 -15.411 2.158 1.00 48.84 74 ILE A CA 1
ATOM 582 C C . ILE A 1 74 ? 22.125 -16.853 1.717 1.00 48.84 74 ILE A C 1
ATOM 584 O O . ILE A 1 74 ? 21.185 -17.608 1.489 1.00 48.84 74 ILE A O 1
ATOM 588 N N . LYS A 1 75 ? 23.400 -17.201 1.521 1.00 42.16 75 LYS A N 1
ATOM 589 C CA . LYS A 1 75 ? 23.842 -18.592 1.429 1.00 42.16 75 LYS A CA 1
ATOM 590 C C . LYS A 1 75 ? 23.452 -19.268 2.742 1.00 42.16 75 LYS A C 1
ATOM 592 O O . LYS A 1 75 ? 24.138 -19.076 3.742 1.00 42.16 75 LYS A O 1
ATOM 597 N N . THR A 1 76 ? 22.367 -20.030 2.745 1.00 41.09 76 THR A N 1
ATOM 598 C CA . THR A 1 76 ? 22.166 -21.064 3.757 1.00 41.09 76 THR A CA 1
ATOM 599 C C . THR A 1 76 ? 23.239 -22.116 3.506 1.00 41.09 76 THR A C 1
ATOM 601 O O . THR A 1 76 ? 23.312 -22.678 2.411 1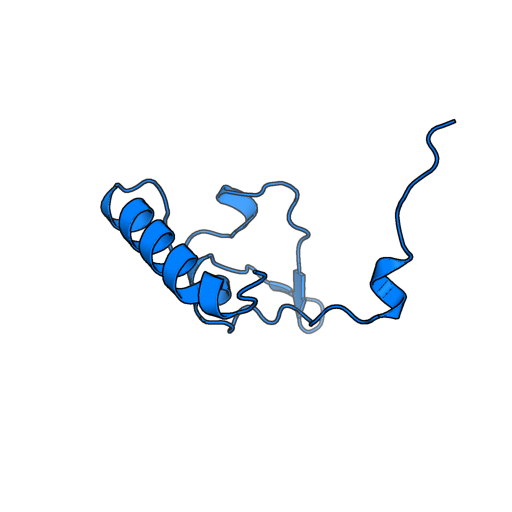.00 41.09 76 THR A O 1
ATOM 604 N N . LYS A 1 77 ? 24.132 -22.286 4.475 1.00 38.44 77 LYS A N 1
ATOM 605 C CA . LYS A 1 77 ? 24.988 -23.461 4.585 1.00 38.44 77 LYS A CA 1
ATOM 606 C C . LYS A 1 77 ? 24.356 -24.388 5.609 1.00 38.44 77 LYS A C 1
ATOM 608 O O . LYS A 1 77 ? 23.766 -23.837 6.565 1.00 38.44 77 LYS A O 1
#

Secondary structure (DSSP, 8-state):
---GGGHHHHHHHHHHHHHHTTS--SSSBGGGT-TTSPPEEETTEEE--BHHHHHTT-S-PPPPPTTGGGS------

Organism: Ancylostoma caninum (NCBI:txid29170)

InterPro domains:
  IPR001466 Beta-lactamase-relate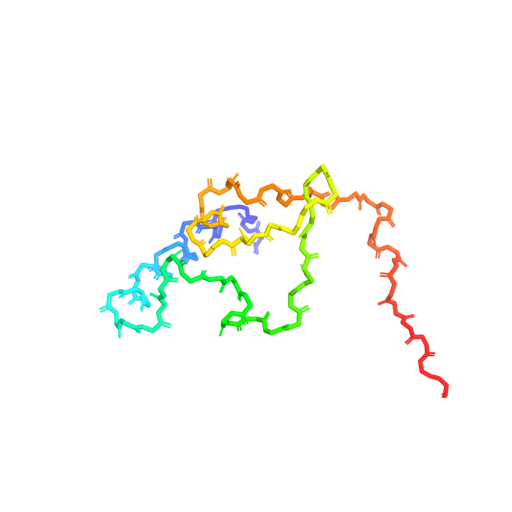d [PF00144] (1-69)
  IPR012338 Beta-lactamase/transpeptidase-like [G3DSA:3.40.710.10] (1-75)
  IPR01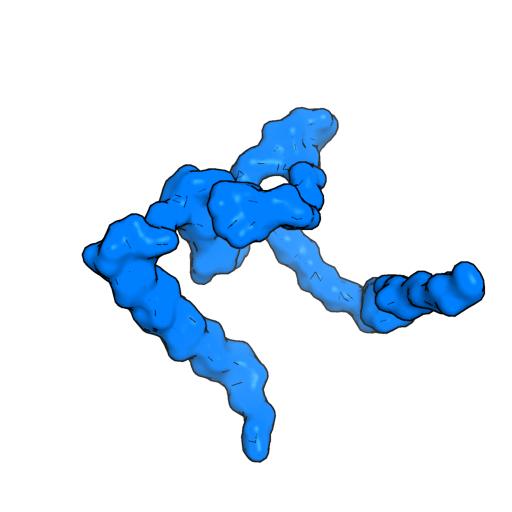2338 Beta-lactamase/transpeptidase-like [SSF56601] (2-67)
  IPR052794 Mitochondrial Serine Protease LACTB [PTHR46520] (1-72)

Sequence (77 aa):
MRIASISKPITATIAARLVQDGKLDLDQPIQSYLPDFPSKKYEGEPVTISVRQLLSHTGGIRHYKKEDAKVRFIKTK

pLDDT: mean 88.59, std 16.41, range [38.44, 98.81]

Radius of gyration: 15.56 Å; chains: 1; bounding box: 41×35×40 Å

Foldseek 3Di:
DDPPCVCLVVVVVVQVVCVVVVNFDQADFVCVVVVPPDFDDDPNHTDGAGNVCVSVVNRPDDDDDPVNVVPDPPPDD